Protein AF-A0A4V2S071-F1 (afdb_monomer_lite)

Radius of gyration: 16.77 Å; chains: 1; bounding box: 50×34×47 Å

Organism: NCBI:txid2512223

pLDDT: mean 77.86, std 20.71, range [28.31, 97.25]

Structure (mmCIF, N/CA/C/O backbone):
data_AF-A0A4V2S071-F1
#
_entry.id   AF-A0A4V2S071-F1
#
loop_
_atom_site.group_PDB
_atom_site.id
_atom_site.type_symbol
_atom_site.label_atom_id
_atom_site.label_alt_id
_atom_site.label_comp_id
_atom_site.label_asym_id
_atom_site.label_entity_id
_atom_site.label_seq_id
_atom_site.pdbx_PDB_ins_code
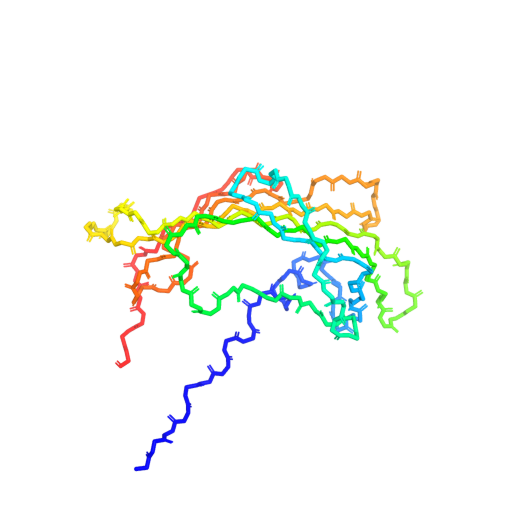_atom_site.Cartn_x
_atom_site.Cartn_y
_atom_site.Cartn_z
_atom_site.occupancy
_atom_site.B_iso_or_equiv
_atom_site.auth_seq_id
_atom_site.auth_comp_id
_atom_site.auth_asym_id
_atom_site.auth_atom_id
_atom_site.pdbx_PDB_model_num
ATOM 1 N N . MET A 1 1 ? -36.452 -10.539 -4.714 1.00 34.19 1 MET A N 1
ATOM 2 C CA . MET A 1 1 ? -35.490 -10.684 -5.829 1.00 34.19 1 MET A CA 1
ATOM 3 C C . MET A 1 1 ? -34.240 -9.896 -5.466 1.00 34.19 1 MET A C 1
ATOM 5 O O . MET A 1 1 ? -34.340 -8.694 -5.281 1.00 34.19 1 MET A O 1
ATOM 9 N N . ARG A 1 2 ? -33.111 -10.579 -5.228 1.00 30.58 2 ARG A N 1
ATOM 10 C CA . ARG A 1 2 ? -31.842 -9.966 -4.797 1.00 30.58 2 ARG A CA 1
ATOM 11 C C . ARG A 1 2 ? -31.112 -9.384 -6.008 1.00 30.58 2 ARG A C 1
ATOM 13 O O . ARG A 1 2 ? -30.679 -10.141 -6.874 1.00 30.58 2 ARG A O 1
ATOM 20 N N . THR A 1 3 ? -30.954 -8.069 -6.055 1.00 30.31 3 THR A N 1
ATOM 21 C CA . THR A 1 3 ? -29.973 -7.405 -6.916 1.00 30.31 3 THR A CA 1
ATOM 22 C C . THR A 1 3 ? -28.570 -7.675 -6.364 1.00 30.31 3 THR A C 1
ATOM 24 O O . THR A 1 3 ? -28.311 -7.550 -5.169 1.00 30.31 3 THR A O 1
ATOM 27 N N . LYS A 1 4 ? -27.677 -8.148 -7.237 1.00 28.31 4 LYS A N 1
ATOM 28 C CA . LYS A 1 4 ? -26.261 -8.406 -6.944 1.00 28.31 4 LYS A CA 1
ATOM 29 C C . LYS A 1 4 ? -25.566 -7.073 -6.614 1.00 28.31 4 LYS A C 1
ATOM 31 O O . LYS A 1 4 ? -25.794 -6.121 -7.361 1.00 28.31 4 LYS A O 1
ATOM 36 N N . PRO A 1 5 ? -24.711 -6.976 -5.580 1.00 29.95 5 PRO A N 1
ATOM 37 C CA . PRO A 1 5 ? -23.892 -5.788 -5.408 1.00 29.95 5 PRO A CA 1
ATOM 38 C C . PRO A 1 5 ? -22.861 -5.742 -6.539 1.00 29.95 5 PRO A C 1
ATOM 40 O O . PRO A 1 5 ? -22.237 -6.750 -6.883 1.00 29.95 5 PRO A O 1
ATOM 43 N N . ALA A 1 6 ? -22.765 -4.571 -7.161 1.00 31.17 6 ALA A N 1
ATOM 44 C CA . ALA A 1 6 ? -21.880 -4.287 -8.271 1.00 31.17 6 ALA A CA 1
ATOM 45 C C . ALA A 1 6 ? -20.418 -4.585 -7.904 1.00 31.17 6 ALA A C 1
ATOM 47 O O . ALA A 1 6 ? -19.944 -4.253 -6.819 1.00 31.17 6 ALA A O 1
ATOM 48 N N . LEU A 1 7 ? -19.727 -5.221 -8.850 1.00 29.12 7 LEU A N 1
ATOM 49 C CA . LEU A 1 7 ? -18.291 -5.466 -8.864 1.00 29.12 7 LEU A CA 1
ATOM 50 C C . LEU A 1 7 ? -17.510 -4.192 -8.498 1.00 29.12 7 LEU A C 1
ATOM 52 O O . LEU A 1 7 ? -17.452 -3.249 -9.289 1.00 29.12 7 LEU A O 1
ATOM 56 N N . LEU A 1 8 ? -16.815 -4.208 -7.360 1.00 30.05 8 LEU A N 1
ATOM 57 C CA . LEU A 1 8 ? -15.711 -3.287 -7.106 1.00 30.05 8 LEU A CA 1
ATOM 58 C C . LEU A 1 8 ? -14.489 -3.766 -7.910 1.00 30.05 8 LEU A C 1
ATOM 60 O O . LEU A 1 8 ? -13.578 -4.403 -7.393 1.00 30.05 8 LEU A O 1
ATOM 64 N N . THR A 1 9 ? -14.485 -3.484 -9.213 1.00 34.00 9 THR A N 1
ATOM 65 C CA . THR A 1 9 ? -13.297 -3.633 -10.073 1.00 34.00 9 THR A CA 1
ATOM 66 C C . THR A 1 9 ? -12.486 -2.342 -9.979 1.00 34.00 9 THR A C 1
ATOM 68 O O . THR A 1 9 ? -12.404 -1.572 -10.928 1.00 34.00 9 THR A O 1
ATOM 71 N N . ALA A 1 10 ? -11.968 -2.025 -8.794 1.00 34.34 10 ALA A N 1
ATOM 72 C CA . ALA A 1 10 ? -11.338 -0.734 -8.526 1.00 34.34 10 ALA A CA 1
ATOM 73 C C . ALA A 1 10 ? -10.016 -0.929 -7.789 1.00 34.34 10 ALA A C 1
ATOM 75 O O . ALA A 1 10 ? -9.911 -0.678 -6.591 1.00 34.34 10 ALA A O 1
ATOM 76 N N . THR A 1 11 ? -8.990 -1.403 -8.496 1.00 43.03 11 THR A N 1
ATOM 77 C CA . THR A 1 11 ? -7.612 -1.237 -7.998 1.00 43.03 11 THR A CA 1
ATOM 78 C C . THR A 1 11 ? -6.581 -1.147 -9.118 1.00 43.03 11 THR A C 1
ATOM 80 O O . THR A 1 11 ? -5.661 -0.355 -8.997 1.00 43.03 11 THR A O 1
ATOM 83 N N . LEU A 1 12 ? -6.780 -1.800 -10.270 1.00 38.22 12 LEU A N 1
ATOM 84 C CA . LEU A 1 12 ? -5.848 -1.648 -11.398 1.00 38.22 12 LEU A CA 1
ATOM 85 C C . LEU A 1 12 ? -6.208 -0.482 -12.335 1.00 38.22 12 LEU A C 1
ATOM 87 O O . LEU A 1 12 ? -5.316 0.213 -12.802 1.00 38.22 12 LEU A O 1
ATOM 91 N N . ALA A 1 13 ? -7.500 -0.190 -12.541 1.00 34.06 13 ALA A N 1
ATOM 92 C CA . ALA A 1 13 ? -7.905 0.999 -13.298 1.00 34.06 13 ALA A CA 1
ATOM 93 C C . ALA A 1 13 ? -7.397 2.282 -12.624 1.00 34.06 13 ALA A C 1
ATOM 95 O O . ALA A 1 13 ? -6.901 3.165 -13.307 1.00 34.06 13 ALA A O 1
ATOM 96 N N . ALA A 1 14 ? -7.429 2.362 -11.290 1.00 38.12 14 ALA A N 1
ATOM 97 C CA . ALA A 1 14 ? -6.886 3.509 -10.567 1.00 38.12 14 ALA A CA 1
ATOM 98 C C . ALA A 1 14 ? -5.357 3.610 -10.715 1.00 38.12 14 ALA A C 1
ATOM 100 O O . ALA A 1 14 ? -4.865 4.693 -10.999 1.00 38.12 14 ALA A O 1
ATOM 101 N N . VAL A 1 15 ? -4.611 2.503 -10.611 1.00 40.22 15 VAL A N 1
ATOM 102 C CA . VAL A 1 15 ? -3.140 2.513 -10.748 1.00 40.22 15 VAL A CA 1
ATOM 103 C C . VAL A 1 15 ? -2.694 2.777 -12.195 1.00 40.22 15 VAL A C 1
ATOM 105 O O . VAL A 1 15 ? -1.837 3.629 -12.408 1.00 40.22 15 VAL A O 1
ATOM 108 N N . LEU A 1 16 ? -3.327 2.169 -13.210 1.00 35.88 16 LEU A N 1
ATOM 109 C CA . LEU A 1 16 ? -3.050 2.491 -14.621 1.00 35.88 16 LEU A CA 1
ATOM 110 C C . LEU A 1 16 ? -3.463 3.919 -14.996 1.00 35.88 16 LEU A C 1
ATOM 112 O O . LEU A 1 16 ? -2.812 4.526 -15.843 1.00 35.88 16 LEU A O 1
ATOM 116 N N . THR A 1 17 ? -4.515 4.473 -14.384 1.00 37.31 17 THR A N 1
ATOM 117 C CA . THR A 1 17 ? -4.912 5.872 -14.625 1.00 37.31 17 THR A CA 1
ATOM 118 C C . THR A 1 17 ? -3.936 6.839 -13.955 1.00 37.31 17 THR A C 1
ATOM 120 O O . THR A 1 17 ? -3.565 7.833 -14.570 1.00 37.31 17 THR A O 1
ATOM 123 N N . VAL A 1 18 ? -3.454 6.524 -12.746 1.00 38.53 18 VAL A N 1
ATOM 124 C CA . VAL A 1 18 ? -2.412 7.304 -12.052 1.00 38.53 18 VAL A CA 1
ATOM 125 C C . VAL A 1 18 ? -1.080 7.267 -12.818 1.00 38.53 18 VAL A C 1
ATOM 127 O O . VAL A 1 18 ? -0.375 8.269 -12.836 1.00 38.53 18 VAL A O 1
ATOM 130 N N . ALA A 1 19 ? -0.775 6.172 -13.523 1.00 41.53 19 ALA A N 1
ATOM 131 C CA . ALA A 1 19 ? 0.400 6.053 -14.394 1.00 41.53 19 ALA A CA 1
ATOM 132 C C . ALA A 1 19 ? 0.185 6.558 -15.843 1.00 41.53 19 ALA A C 1
ATOM 134 O O . ALA A 1 19 ? 1.106 6.493 -16.656 1.00 41.53 19 ALA A O 1
ATOM 135 N N . GLY A 1 20 ? -1.014 7.038 -16.206 1.00 38.75 20 GLY A N 1
ATOM 136 C CA . GLY A 1 20 ? -1.323 7.527 -17.560 1.00 38.75 20 GLY A CA 1
ATOM 137 C C . GLY A 1 20 ? -1.374 6.449 -18.659 1.00 38.75 20 GLY A C 1
ATOM 138 O O . GLY A 1 20 ? -1.266 6.774 -19.840 1.00 38.75 20 GLY A O 1
ATOM 139 N N . LEU A 1 21 ? -1.538 5.170 -18.304 1.00 44.62 21 LEU A N 1
ATOM 140 C CA . LEU A 1 21 ? -1.347 4.019 -19.205 1.00 44.62 21 LEU A CA 1
ATOM 141 C C . LEU A 1 21 ? -2.624 3.500 -19.904 1.00 44.62 21 LEU A C 1
ATOM 143 O O . LEU A 1 21 ? -2.539 2.553 -20.685 1.00 44.62 21 LEU A O 1
ATOM 147 N N . GLY A 1 22 ? -3.795 4.115 -19.699 1.00 49.75 22 GLY A N 1
ATOM 148 C CA . GLY A 1 22 ? -5.036 3.764 -20.416 1.00 49.75 22 GLY A CA 1
ATOM 149 C C . GLY A 1 22 ? -5.423 2.274 -20.327 1.00 49.75 22 GLY A C 1
ATOM 150 O O . GLY A 1 22 ? -5.088 1.592 -19.363 1.00 49.75 22 GLY A O 1
ATOM 151 N N . THR A 1 23 ? -6.141 1.738 -21.323 1.00 48.81 23 THR A N 1
ATOM 152 C CA . THR A 1 23 ? -6.457 0.297 -21.444 1.00 48.81 23 THR A CA 1
ATOM 153 C C . THR A 1 23 ? -5.235 -0.505 -21.914 1.00 48.81 23 THR A C 1
ATOM 155 O O . THR A 1 23 ? -5.227 -1.039 -23.022 1.00 48.81 23 THR A O 1
ATOM 158 N N . ALA A 1 24 ? -4.170 -0.552 -21.113 1.00 50.44 24 ALA A N 1
ATOM 159 C CA . ALA A 1 24 ? -3.013 -1.402 -21.387 1.00 50.44 24 ALA A CA 1
ATOM 160 C C . ALA A 1 24 ? -3.235 -2.845 -20.929 1.00 50.44 24 ALA A C 1
ATOM 162 O O . ALA A 1 24 ? -3.871 -3.110 -19.908 1.00 50.44 24 ALA A O 1
ATOM 163 N N . ALA A 1 25 ? -2.681 -3.785 -21.696 1.00 51.84 25 ALA A N 1
ATOM 164 C CA . ALA A 1 25 ? -2.590 -5.172 -21.280 1.00 51.84 25 ALA A CA 1
ATOM 165 C C . ALA A 1 25 ? -1.423 -5.290 -20.289 1.00 51.84 25 ALA A C 1
ATOM 167 O O . ALA A 1 25 ? -0.254 -5.192 -20.672 1.00 51.84 25 ALA A O 1
ATOM 168 N N . SER A 1 26 ? -1.742 -5.456 -19.007 1.00 52.09 26 SER A N 1
ATOM 169 C CA . SER A 1 26 ? -0.782 -5.886 -17.991 1.00 52.09 26 SER A CA 1
ATOM 170 C C . SER A 1 26 ? -0.666 -7.406 -18.049 1.00 52.09 26 SER A C 1
ATOM 172 O O . SER A 1 26 ? -1.673 -8.099 -17.884 1.00 52.09 26 SER A O 1
ATOM 174 N N . ALA A 1 27 ? 0.537 -7.922 -18.276 1.00 54.28 27 ALA A N 1
ATOM 175 C CA . ALA A 1 27 ? 0.827 -9.335 -18.104 1.00 54.28 27 ALA A CA 1
ATOM 176 C C . ALA A 1 27 ? 1.664 -9.495 -16.833 1.00 54.28 27 ALA A C 1
ATOM 178 O O . ALA A 1 27 ? 2.814 -9.052 -16.780 1.00 54.28 27 ALA A O 1
ATOM 179 N N . ASP A 1 28 ? 1.084 -10.126 -15.812 1.00 56.78 28 ASP A N 1
ATOM 180 C CA . ASP A 1 28 ? 1.869 -10.603 -14.676 1.00 56.78 28 ASP A CA 1
ATOM 181 C C . ASP A 1 28 ? 2.750 -11.748 -15.168 1.00 56.78 28 ASP A C 1
ATOM 183 O O . ASP A 1 28 ? 2.256 -12.801 -15.586 1.00 56.78 28 ASP A O 1
ATOM 187 N N . THR A 1 29 ? 4.061 -11.528 -15.137 1.00 56.03 29 THR A N 1
ATOM 188 C CA . THR A 1 29 ? 5.038 -12.537 -15.552 1.00 56.03 29 THR A CA 1
ATOM 189 C C . THR A 1 29 ? 5.345 -13.486 -14.393 1.00 56.03 29 THR A C 1
ATOM 191 O O . THR A 1 29 ? 5.574 -14.672 -14.620 1.00 56.03 29 THR A O 1
ATOM 194 N N . SER A 1 30 ? 5.267 -12.998 -13.150 1.00 60.22 30 SER A N 1
ATOM 195 C CA . SER A 1 30 ? 5.292 -13.814 -11.933 1.00 60.22 30 SER A CA 1
ATOM 196 C C . SER A 1 30 ? 4.555 -13.123 -10.786 1.00 60.22 30 SER A C 1
ATOM 198 O O . SER A 1 30 ? 4.647 -11.907 -10.623 1.00 60.22 30 SER A O 1
ATOM 200 N N . GLY A 1 31 ? 3.850 -13.906 -9.972 1.00 70.38 31 GLY A N 1
ATOM 201 C CA . GLY A 1 31 ? 3.261 -13.456 -8.715 1.00 70.38 31 GLY A CA 1
ATOM 202 C C . GLY A 1 31 ? 3.620 -14.438 -7.612 1.00 70.38 31 GLY A C 1
ATOM 203 O O . GLY A 1 31 ? 3.585 -15.644 -7.841 1.00 70.38 31 GLY A O 1
ATOM 204 N N . ALA A 1 32 ? 3.961 -13.943 -6.429 1.00 75.69 32 ALA A N 1
ATOM 205 C CA . ALA A 1 32 ? 4.322 -14.766 -5.285 1.00 75.69 32 ALA A CA 1
ATOM 206 C C . ALA A 1 32 ? 3.611 -14.286 -4.012 1.00 75.69 32 ALA A C 1
ATOM 208 O O . ALA A 1 32 ? 3.291 -13.107 -3.859 1.00 75.69 32 ALA A O 1
ATOM 209 N N . LYS A 1 33 ? 3.350 -15.220 -3.094 1.00 82.75 33 LYS A N 1
ATOM 210 C CA . LYS A 1 33 ? 2.735 -14.978 -1.787 1.00 82.75 33 LYS A CA 1
ATOM 211 C C . LYS A 1 33 ? 3.653 -15.450 -0.667 1.00 82.75 33 LYS A C 1
ATOM 213 O O . LYS A 1 33 ? 4.255 -16.514 -0.768 1.00 82.75 33 LYS A O 1
ATOM 218 N N . ALA A 1 34 ? 3.699 -14.686 0.411 1.00 84.62 34 ALA A N 1
ATOM 219 C CA . ALA A 1 34 ? 4.545 -14.927 1.572 1.00 84.62 34 ALA A CA 1
ATOM 220 C C . ALA A 1 34 ? 3.818 -14.644 2.889 1.00 84.62 34 ALA A C 1
ATOM 222 O O . ALA A 1 34 ? 2.653 -14.224 2.908 1.00 84.62 34 ALA A O 1
ATOM 223 N N . ASP A 1 35 ? 4.559 -14.833 3.976 1.00 82.69 35 ASP A N 1
ATOM 224 C CA . ASP A 1 35 ? 4.226 -14.358 5.313 1.00 82.69 35 ASP A CA 1
ATOM 225 C C . ASP A 1 35 ? 4.165 -12.813 5.366 1.00 82.69 35 ASP A C 1
ATOM 227 O O . ASP A 1 35 ? 4.502 -12.113 4.407 1.00 82.69 35 ASP A O 1
ATOM 231 N N . ALA A 1 36 ? 3.677 -12.248 6.476 1.00 83.88 36 ALA A N 1
ATOM 232 C CA . ALA A 1 36 ? 3.406 -10.807 6.611 1.00 83.88 36 ALA A CA 1
ATOM 233 C C . ALA A 1 36 ? 4.644 -9.901 6.435 1.00 83.88 36 ALA A C 1
ATOM 235 O O . ALA A 1 36 ? 4.525 -8.738 6.047 1.00 83.88 36 ALA A O 1
ATOM 236 N N . ASP A 1 37 ? 5.833 -10.427 6.712 1.00 85.88 37 ASP A N 1
ATOM 237 C CA . ASP A 1 37 ? 7.129 -9.769 6.535 1.00 85.88 37 ASP A CA 1
ATOM 238 C C . ASP A 1 37 ? 7.698 -9.920 5.111 1.00 85.88 37 ASP A C 1
ATOM 240 O O . ASP A 1 37 ? 8.731 -9.327 4.800 1.00 85.88 37 ASP A O 1
ATOM 244 N N . CYS A 1 38 ? 6.982 -10.624 4.229 1.00 87.12 38 CYS A N 1
ATOM 245 C CA . CYS A 1 38 ? 7.431 -11.076 2.912 1.00 87.12 38 CYS A CA 1
ATOM 246 C C . CYS A 1 38 ? 8.561 -12.119 2.957 1.00 87.12 38 CYS A C 1
ATOM 248 O O . CYS A 1 38 ? 9.282 -12.285 1.971 1.00 87.12 38 CYS A O 1
ATOM 250 N N . ALA A 1 39 ? 8.723 -12.841 4.071 1.00 87.19 39 ALA A N 1
ATOM 251 C CA . ALA A 1 39 ? 9.573 -14.022 4.122 1.00 87.19 39 ALA A CA 1
ATOM 252 C C . ALA A 1 39 ? 8.878 -15.228 3.470 1.00 87.19 39 ALA A C 1
ATOM 254 O O . ALA A 1 39 ? 7.652 -15.318 3.412 1.00 87.19 39 ALA A O 1
ATOM 255 N N . ASN A 1 40 ? 9.677 -16.184 2.991 1.00 88.44 40 ASN A N 1
ATOM 256 C CA . ASN A 1 40 ? 9.185 -17.455 2.448 1.00 88.44 40 ASN A CA 1
ATOM 257 C C . ASN A 1 40 ? 8.230 -17.296 1.247 1.00 88.44 40 ASN A C 1
ATOM 259 O O . ASN A 1 40 ? 7.194 -17.961 1.179 1.00 88.44 40 ASN A O 1
ATOM 263 N N . MET A 1 41 ? 8.584 -16.423 0.295 1.00 86.38 41 MET A N 1
ATOM 264 C CA . MET A 1 41 ? 7.834 -16.234 -0.953 1.00 86.38 41 MET A CA 1
ATOM 265 C C . MET A 1 41 ? 7.626 -17.570 -1.677 1.00 86.38 41 MET A C 1
ATOM 267 O O . MET A 1 41 ? 8.572 -18.316 -1.928 1.00 86.38 41 MET A O 1
ATOM 271 N N . LYS A 1 42 ? 6.375 -17.853 -2.030 1.00 85.75 42 LYS A N 1
ATOM 272 C CA . LYS A 1 42 ? 5.967 -18.995 -2.846 1.00 85.75 42 LYS A CA 1
ATOM 273 C C . LYS A 1 42 ? 5.249 -18.490 -4.076 1.00 85.75 42 LYS A C 1
ATOM 275 O O . LYS A 1 42 ? 4.321 -17.689 -3.953 1.00 85.75 42 LYS A O 1
ATOM 280 N N . ASP A 1 43 ? 5.639 -18.996 -5.233 1.00 84.50 43 ASP A N 1
ATOM 281 C CA . ASP A 1 43 ? 4.977 -18.650 -6.482 1.00 84.50 43 ASP A CA 1
ATOM 282 C C . ASP A 1 43 ? 3.493 -19.012 -6.419 1.00 84.50 43 ASP A C 1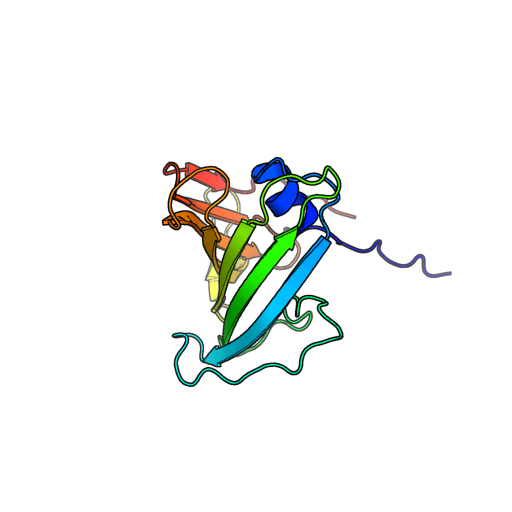
ATOM 284 O O . ASP A 1 43 ? 3.090 -20.089 -5.967 1.00 84.50 43 ASP A O 1
ATOM 288 N N . ILE A 1 44 ? 2.668 -18.082 -6.877 1.00 76.69 44 ILE A N 1
ATOM 289 C CA . ILE A 1 44 ? 1.251 -18.296 -7.100 1.00 76.69 44 ILE A CA 1
ATOM 290 C C . ILE A 1 44 ? 1.113 -18.733 -8.562 1.00 76.69 44 ILE A C 1
ATOM 292 O O . ILE A 1 44 ? 1.579 -18.014 -9.451 1.00 76.69 44 ILE A O 1
ATOM 296 N N . PRO A 1 45 ? 0.478 -19.883 -8.853 1.00 71.44 45 PRO A N 1
ATOM 297 C CA . PRO A 1 45 ? 0.303 -20.348 -10.224 1.00 71.44 45 PRO A CA 1
ATOM 298 C C . PRO A 1 45 ? -0.309 -19.260 -11.111 1.00 71.44 45 PRO A C 1
ATOM 300 O O . PRO A 1 45 ? -1.346 -18.691 -10.763 1.00 71.44 45 PRO A O 1
ATOM 303 N N . SER A 1 46 ? 0.322 -18.954 -12.249 1.00 65.56 46 SER A N 1
ATOM 304 C CA . SER A 1 46 ? -0.177 -17.919 -13.164 1.00 65.56 46 SER A CA 1
ATOM 305 C C . SER A 1 46 ? -1.594 -18.255 -13.635 1.00 65.56 46 SER A C 1
ATOM 307 O O . SER A 1 46 ? -1.861 -19.352 -14.123 1.00 65.56 46 SER A O 1
ATOM 309 N N . ALA A 1 47 ? -2.513 -17.298 -13.516 1.00 66.25 47 ALA A N 1
ATOM 310 C CA . ALA A 1 47 ? -3.890 -17.436 -13.977 1.00 66.25 47 ALA A CA 1
ATOM 311 C C . ALA A 1 47 ? -4.030 -16.939 -15.429 1.00 66.25 47 ALA A C 1
ATOM 313 O O . ALA A 1 47 ? -4.833 -16.049 -15.713 1.00 66.25 47 ALA A O 1
ATOM 314 N N . ASN A 1 48 ? -3.218 -17.481 -16.348 1.00 66.50 48 ASN A N 1
ATOM 315 C CA . ASN A 1 48 ? -3.095 -17.006 -17.736 1.00 66.50 48 ASN A CA 1
ATOM 316 C C . ASN A 1 48 ? -2.776 -15.498 -17.816 1.00 66.50 48 ASN A C 1
ATOM 318 O O . ASN A 1 48 ? -3.411 -14.760 -18.568 1.00 66.50 48 ASN A O 1
ATOM 322 N N . GLY A 1 49 ? -1.845 -15.026 -16.978 1.00 58.44 49 GLY A N 1
ATOM 323 C CA . GLY A 1 49 ? -1.463 -13.610 -16.897 1.00 58.44 49 GLY A CA 1
ATOM 324 C C . GLY A 1 49 ? -2.457 -12.704 -16.159 1.00 58.44 49 GLY A C 1
ATOM 325 O O . GLY A 1 49 ? -2.227 -11.500 -16.081 1.00 58.44 49 GLY A O 1
ATOM 326 N N . ARG A 1 50 ? -3.554 -13.247 -15.604 1.00 62.66 50 ARG A N 1
ATOM 327 C CA . ARG A 1 50 ? -4.441 -12.492 -14.706 1.00 62.66 50 ARG A CA 1
ATOM 328 C C . ARG A 1 50 ? -3.772 -12.289 -13.352 1.00 62.66 50 ARG A C 1
ATOM 330 O O . ARG A 1 50 ? -3.229 -13.239 -12.788 1.00 62.66 50 ARG A O 1
ATOM 337 N N . GLN A 1 51 ? -3.902 -11.077 -12.821 1.00 60.00 51 GLN A N 1
ATOM 338 C CA . GLN A 1 51 ? -3.392 -10.753 -11.496 1.00 60.00 51 GLN A CA 1
ATOM 339 C C . GLN A 1 51 ? -4.146 -11.513 -10.406 1.00 60.00 51 GLN A C 1
ATOM 341 O O . GLN A 1 51 ? -5.375 -11.649 -10.447 1.00 60.00 51 GLN A O 1
ATOM 346 N N . HIS A 1 52 ? -3.402 -11.970 -9.401 1.00 64.38 52 HIS A N 1
ATOM 347 C CA . HIS A 1 52 ? -3.978 -12.485 -8.164 1.00 64.38 52 HIS A CA 1
ATOM 348 C C . HIS A 1 52 ? -4.323 -11.305 -7.258 1.00 64.38 52 HIS A C 1
ATOM 350 O O . HIS A 1 52 ? -3.445 -10.660 -6.693 1.00 64.38 52 HIS A O 1
ATOM 356 N N . TYR A 1 53 ? -5.616 -10.996 -7.163 1.00 65.00 53 TYR A N 1
ATOM 357 C CA . TYR A 1 53 ? -6.118 -9.902 -6.333 1.00 65.00 53 TYR A CA 1
ATOM 358 C C . TYR A 1 53 ? -6.069 -10.236 -4.835 1.00 65.00 53 TYR A C 1
ATOM 360 O O . TYR A 1 53 ? -5.867 -11.384 -4.429 1.00 65.00 53 TYR A O 1
ATOM 368 N N . VAL A 1 54 ? -6.309 -9.208 -4.012 1.00 66.75 54 VAL A N 1
ATOM 369 C CA . VAL A 1 54 ? -6.540 -9.333 -2.568 1.00 66.75 54 VAL A CA 1
ATOM 370 C C . VAL A 1 54 ? -7.480 -10.499 -2.251 1.00 66.75 54 VAL A C 1
ATOM 372 O O . VAL A 1 54 ? -8.459 -10.755 -2.957 1.00 66.75 54 VAL A O 1
ATOM 375 N N . GLN A 1 55 ? -7.194 -11.207 -1.159 1.00 67.75 55 GLN A N 1
ATOM 376 C CA . GLN A 1 55 ? -8.111 -12.222 -0.660 1.00 67.75 55 GLN A CA 1
ATOM 377 C C . GLN A 1 55 ? -9.418 -11.548 -0.231 1.00 67.75 55 GLN A C 1
ATOM 379 O O . GLN A 1 55 ? -9.426 -10.703 0.658 1.00 67.75 55 GLN A O 1
ATOM 384 N N . TRP A 1 56 ? -10.535 -11.945 -0.846 1.00 63.97 56 TRP A N 1
ATOM 385 C CA . TRP A 1 56 ? -11.867 -11.443 -0.481 1.00 63.97 56 TRP A CA 1
ATOM 386 C C . TRP A 1 56 ? -12.235 -11.742 0.976 1.00 63.97 56 TRP A C 1
ATOM 388 O O . TRP A 1 56 ? -12.975 -10.986 1.602 1.00 63.97 56 TRP A O 1
ATOM 398 N N . ASN A 1 57 ? -11.699 -12.835 1.520 1.00 75.00 57 ASN A N 1
ATOM 399 C CA . ASN A 1 57 ? -11.798 -13.138 2.936 1.00 75.00 57 ASN A CA 1
ATOM 400 C C . ASN A 1 57 ? -10.673 -12.422 3.677 1.00 75.00 57 ASN A C 1
ATOM 402 O O . ASN A 1 57 ? -9.500 -12.676 3.407 1.00 75.00 57 ASN A O 1
ATOM 406 N N . ILE A 1 58 ? -11.048 -11.571 4.633 1.00 75.25 58 ILE A N 1
ATOM 407 C CA . ILE A 1 58 ? -10.107 -10.895 5.526 1.00 75.25 58 ILE A CA 1
ATOM 408 C C . ILE A 1 58 ? -9.319 -11.963 6.298 1.00 75.25 58 ILE A C 1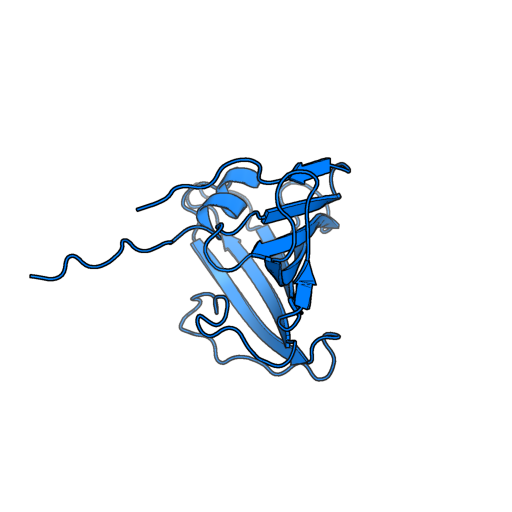
ATOM 410 O O . ILE A 1 58 ? -9.925 -12.691 7.092 1.00 75.25 58 ILE A O 1
ATOM 414 N N . PRO A 1 59 ? -8.001 -12.088 6.087 1.00 74.00 59 PRO A N 1
ATOM 415 C CA . PRO A 1 59 ? -7.240 -13.126 6.748 1.00 74.00 59 PRO A CA 1
ATOM 416 C C . PRO A 1 59 ? -6.971 -12.741 8.201 1.00 74.00 59 PRO A C 1
ATOM 418 O O . PRO A 1 59 ? -6.741 -11.580 8.539 1.00 74.00 59 PRO A O 1
ATOM 421 N N . THR A 1 60 ? -7.000 -13.742 9.074 1.00 85.19 60 THR A N 1
ATOM 422 C CA . THR A 1 60 ? -6.677 -13.590 10.499 1.00 85.19 60 THR A CA 1
ATOM 423 C C . THR A 1 60 ? -5.179 -13.434 10.745 1.00 85.19 60 THR A C 1
ATOM 425 O O . THR A 1 60 ? -4.777 -12.988 11.814 1.00 85.19 60 THR A O 1
ATOM 428 N N . THR A 1 61 ? -4.357 -13.774 9.753 1.00 89.25 61 THR A N 1
ATOM 429 C CA . THR A 1 61 ? -2.906 -13.596 9.744 1.00 89.25 61 THR A CA 1
ATOM 430 C C . THR A 1 61 ? -2.512 -12.665 8.609 1.00 89.25 61 THR A C 1
ATOM 432 O O . THR A 1 61 ? -3.106 -12.702 7.529 1.00 89.25 61 THR A O 1
ATOM 435 N N . GLY A 1 62 ? -1.476 -11.859 8.827 1.00 89.88 62 GLY A N 1
ATOM 436 C CA . GLY A 1 62 ? -0.936 -11.046 7.748 1.00 89.88 62 GLY A CA 1
ATOM 437 C C . GLY A 1 62 ? -0.311 -11.898 6.642 1.00 89.88 62 GLY A C 1
ATOM 438 O O . GLY A 1 62 ? 0.065 -13.048 6.865 1.00 89.88 62 GLY A O 1
ATOM 439 N N . TYR A 1 63 ? -0.212 -11.334 5.444 1.00 90.25 63 TYR A N 1
ATOM 440 C CA . TYR A 1 63 ? 0.443 -11.969 4.303 1.00 90.25 63 TYR A CA 1
ATOM 441 C C . TYR A 1 63 ? 1.020 -10.916 3.365 1.00 90.25 63 TYR A C 1
ATOM 443 O O . TYR A 1 63 ? 0.614 -9.754 3.389 1.00 90.25 63 TYR A O 1
ATOM 451 N N . CYS A 1 64 ? 1.940 -11.340 2.511 1.00 90.25 64 CYS A N 1
ATOM 452 C CA . CYS A 1 64 ? 2.541 -10.494 1.494 1.00 90.25 64 CYS A CA 1
ATOM 453 C C . CYS A 1 64 ? 2.244 -11.035 0.093 1.00 90.25 64 CYS A C 1
ATOM 455 O O . CYS A 1 64 ? 2.182 -12.249 -0.101 1.00 90.25 64 CYS A O 1
ATOM 457 N N . LEU A 1 65 ? 2.034 -10.138 -0.867 1.00 89.62 65 LEU A N 1
ATOM 458 C CA . LEU A 1 65 ? 1.971 -10.404 -2.300 1.00 89.62 65 LEU A CA 1
ATOM 459 C C . LEU A 1 65 ? 3.067 -9.599 -2.984 1.00 89.62 65 LEU A C 1
ATOM 461 O O . LEU A 1 65 ? 3.221 -8.414 -2.700 1.00 89.62 65 LEU A O 1
ATOM 465 N N . ASP A 1 66 ? 3.783 -10.228 -3.902 1.00 89.00 66 ASP A N 1
ATOM 466 C CA . ASP A 1 66 ? 4.768 -9.573 -4.755 1.00 89.00 66 ASP A CA 1
ATOM 467 C C . ASP A 1 66 ? 4.492 -9.982 -6.196 1.00 89.00 66 ASP A C 1
ATOM 469 O O . ASP A 1 66 ? 4.558 -11.165 -6.537 1.00 89.00 66 ASP A O 1
ATOM 473 N N . ALA A 1 67 ? 4.122 -9.014 -7.022 1.00 86.81 67 ALA A N 1
ATOM 474 C CA . ALA A 1 67 ? 3.867 -9.216 -8.435 1.00 86.81 67 ALA A CA 1
ATOM 475 C C . ALA A 1 67 ? 4.907 -8.449 -9.240 1.00 86.81 67 ALA A C 1
ATOM 477 O O . ALA A 1 67 ? 5.129 -7.263 -9.007 1.00 86.81 67 ALA A O 1
ATOM 478 N N . THR A 1 68 ? 5.521 -9.111 -10.212 1.00 87.06 68 THR A N 1
ATOM 479 C CA . THR A 1 68 ? 6.418 -8.480 -11.178 1.00 87.06 68 THR A CA 1
ATOM 480 C C . THR A 1 68 ? 5.976 -8.835 -12.584 1.00 87.06 68 THR A C 1
ATOM 482 O O . THR A 1 68 ? 5.495 -9.939 -12.866 1.00 87.06 68 THR A O 1
ATOM 485 N N . GLY A 1 69 ? 6.130 -7.892 -13.501 1.00 85.25 69 GLY A N 1
ATOM 486 C CA . GLY A 1 69 ? 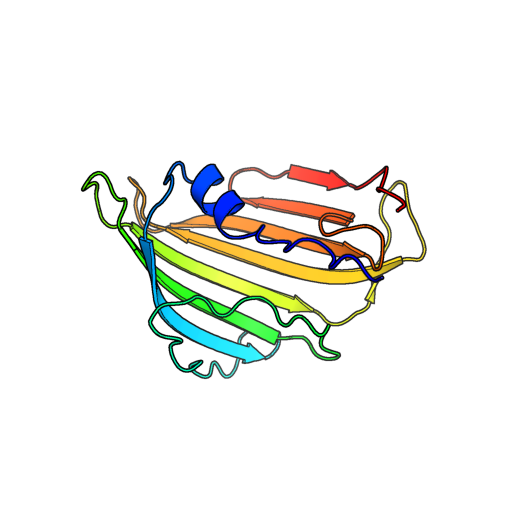5.718 -8.140 -14.867 1.00 85.25 69 GLY A CA 1
ATOM 487 C C . GLY A 1 69 ? 5.997 -6.990 -15.798 1.00 85.25 69 GLY A C 1
ATOM 488 O O . GLY A 1 69 ? 6.814 -6.108 -15.518 1.00 85.25 69 GLY A O 1
ATOM 489 N N . THR A 1 70 ? 5.306 -7.026 -16.930 1.00 84.62 70 THR A N 1
ATOM 490 C CA . THR A 1 70 ? 5.353 -5.953 -17.909 1.00 84.62 70 THR A CA 1
ATOM 491 C C . THR A 1 70 ? 3.959 -5.468 -18.284 1.00 84.62 70 THR A C 1
ATOM 493 O O . THR A 1 70 ? 2.997 -6.231 -18.393 1.00 84.62 70 THR A O 1
ATOM 496 N N . ILE A 1 71 ? 3.847 -4.162 -18.489 1.00 82.31 71 ILE A N 1
ATOM 497 C CA . ILE A 1 71 ? 2.672 -3.509 -19.049 1.00 82.31 71 ILE A CA 1
ATOM 498 C C . ILE A 1 71 ? 3.033 -3.121 -20.476 1.00 82.31 71 ILE A C 1
ATOM 500 O O . ILE A 1 71 ? 4.001 -2.393 -20.704 1.00 82.31 71 ILE A O 1
ATOM 504 N N . LYS A 1 72 ? 2.257 -3.611 -21.445 1.00 80.25 72 LYS A N 1
ATOM 505 C CA . LYS A 1 72 ? 2.389 -3.215 -22.847 1.00 80.25 72 LYS A CA 1
ATOM 506 C C . LYS A 1 72 ? 1.218 -2.309 -23.218 1.00 80.25 72 LYS A C 1
ATOM 508 O O . LYS A 1 72 ? 0.086 -2.795 -23.327 1.00 80.25 72 LYS A O 1
ATOM 513 N N . PRO A 1 73 ? 1.454 -1.004 -23.409 1.00 71.50 73 PRO A N 1
ATOM 514 C CA . PRO A 1 73 ? 0.385 -0.099 -23.795 1.00 71.50 73 PRO A CA 1
ATOM 515 C C . PRO A 1 73 ? -0.124 -0.413 -25.210 1.00 71.50 73 PRO A C 1
ATOM 517 O O . PRO A 1 73 ? 0.637 -0.875 -26.067 1.00 71.50 73 PRO A O 1
ATOM 520 N N . PRO A 1 74 ? -1.418 -0.182 -25.483 1.00 66.62 74 PRO A N 1
ATOM 521 C CA . PRO A 1 74 ? -2.056 -0.610 -26.728 1.00 66.62 74 PRO A CA 1
ATOM 522 C C . PRO A 1 74 ? -1.627 0.242 -27.932 1.00 66.62 74 PRO A C 1
ATOM 524 O O . PRO A 1 74 ? -1.798 -0.170 -29.073 1.00 66.62 74 PRO A O 1
ATOM 527 N N . ASN A 1 75 ? -1.050 1.420 -27.686 1.00 70.75 75 ASN A N 1
ATOM 528 C CA . ASN A 1 75 ? -0.591 2.372 -28.699 1.00 70.75 75 ASN A CA 1
ATOM 529 C C . ASN A 1 75 ? 0.825 2.072 -29.232 1.00 70.75 75 ASN A C 1
ATOM 531 O O . ASN A 1 75 ? 1.395 2.903 -29.932 1.00 70.75 75 ASN A O 1
ATOM 535 N N . GLY A 1 76 ? 1.406 0.917 -28.889 1.00 66.00 76 GLY A N 1
ATOM 536 C CA . GLY A 1 76 ? 2.750 0.540 -29.328 1.00 66.00 76 GLY A CA 1
ATOM 537 C C . GLY A 1 76 ? 3.879 1.293 -28.621 1.00 66.00 76 GLY A C 1
ATOM 538 O O . GLY A 1 76 ? 5.016 1.230 -29.086 1.00 66.00 76 GLY A O 1
ATOM 539 N N . SER A 1 77 ? 3.595 1.991 -27.516 1.00 73.06 77 SER A N 1
ATOM 540 C CA . SER A 1 77 ? 4.638 2.614 -26.704 1.00 73.06 77 SER A CA 1
ATOM 541 C C . SER A 1 77 ? 5.517 1.579 -25.990 1.00 73.06 77 SER A C 1
ATOM 543 O O . SER A 1 77 ? 5.272 0.366 -26.020 1.00 73.06 77 SER A O 1
ATOM 545 N N . THR A 1 78 ? 6.586 2.077 -25.365 1.00 81.94 78 THR A N 1
ATOM 546 C CA . THR A 1 78 ? 7.572 1.268 -24.651 1.00 81.94 78 THR A CA 1
ATOM 547 C C . THR A 1 78 ? 6.902 0.364 -23.621 1.00 81.94 78 THR A C 1
ATOM 549 O O . THR A 1 78 ? 6.043 0.787 -22.850 1.00 81.94 78 THR A O 1
ATOM 552 N N . THR A 1 79 ? 7.313 -0.903 -23.619 1.00 87.62 79 THR A N 1
ATOM 553 C CA . THR A 1 79 ? 6.913 -1.863 -22.590 1.00 87.62 79 THR A CA 1
ATOM 554 C C . THR A 1 79 ? 7.494 -1.429 -21.251 1.00 87.62 79 THR A C 1
ATOM 556 O O . THR A 1 79 ? 8.707 -1.271 -21.141 1.00 87.62 79 THR A O 1
ATOM 559 N N . VAL A 1 80 ? 6.628 -1.267 -20.257 1.00 88.94 80 VAL A N 1
ATOM 560 C CA . VAL A 1 80 ? 6.988 -0.849 -18.900 1.00 88.94 80 VAL A CA 1
ATOM 561 C C . VAL A 1 80 ? 7.179 -2.093 -18.046 1.00 88.94 80 VAL A C 1
ATOM 563 O O . VAL A 1 80 ? 6.299 -2.951 -18.018 1.00 88.94 80 VAL A O 1
ATOM 566 N N . LYS A 1 81 ? 8.300 -2.216 -17.345 1.00 91.62 81 LYS A N 1
ATOM 567 C CA . LYS A 1 81 ? 8.483 -3.199 -16.276 1.00 91.62 81 LYS A CA 1
ATOM 568 C C . LYS A 1 81 ? 7.900 -2.639 -14.997 1.00 91.62 81 LYS A C 1
ATOM 570 O O . LYS A 1 81 ? 8.100 -1.468 -14.697 1.00 91.62 81 LYS A O 1
ATOM 575 N N . PHE A 1 82 ? 7.239 -3.483 -14.219 1.00 90.69 82 PHE A N 1
ATOM 576 C CA . PHE A 1 82 ? 6.724 -3.082 -12.918 1.00 90.69 82 PHE A CA 1
ATOM 577 C C . PHE A 1 82 ? 6.979 -4.138 -11.847 1.00 90.69 82 PHE A C 1
ATOM 579 O O . PHE A 1 82 ? 7.142 -5.330 -12.136 1.00 90.69 82 PHE A O 1
ATOM 586 N N . ARG A 1 83 ? 6.951 -3.679 -10.598 1.00 91.69 83 ARG A N 1
ATOM 587 C CA . ARG A 1 83 ? 6.765 -4.500 -9.406 1.00 91.69 83 ARG A CA 1
ATOM 588 C C . ARG A 1 83 ? 5.707 -3.870 -8.527 1.00 91.69 83 ARG A C 1
ATOM 590 O O . ARG A 1 83 ? 5.709 -2.661 -8.318 1.00 91.69 83 ARG A O 1
ATOM 597 N N . HIS A 1 84 ? 4.861 -4.707 -7.960 1.00 91.50 84 HIS A N 1
ATOM 598 C CA . HIS A 1 84 ? 3.829 -4.325 -7.026 1.00 91.50 84 HIS A CA 1
ATOM 599 C C . HIS A 1 84 ? 3.920 -5.223 -5.796 1.00 91.50 84 HIS A C 1
ATOM 601 O O . HIS A 1 84 ? 3.636 -6.417 -5.863 1.00 91.50 84 HIS A O 1
ATOM 607 N N . LEU A 1 85 ? 4.324 -4.633 -4.674 1.00 91.69 85 LEU A N 1
ATOM 608 C CA . LEU A 1 85 ? 4.401 -5.307 -3.386 1.00 91.69 85 LEU A CA 1
ATOM 609 C C . LEU A 1 85 ? 3.227 -4.859 -2.521 1.00 91.69 85 LEU A C 1
ATOM 611 O O . LEU A 1 85 ? 3.020 -3.663 -2.324 1.00 91.69 85 LEU A O 1
ATOM 615 N N . GLN A 1 86 ? 2.493 -5.812 -1.960 1.00 92.00 86 GLN A N 1
ATOM 616 C CA . GLN A 1 86 ? 1.401 -5.558 -1.030 1.00 92.00 86 GLN A CA 1
ATOM 617 C C . GLN A 1 86 ? 1.591 -6.384 0.233 1.00 92.00 86 GLN A C 1
ATOM 619 O O . GLN A 1 86 ? 1.669 -7.606 0.168 1.00 92.00 86 GLN A O 1
ATOM 624 N N . LYS A 1 87 ? 1.592 -5.740 1.394 1.00 92.25 87 LYS A N 1
ATOM 625 C CA . LYS A 1 87 ? 1.526 -6.409 2.693 1.00 92.25 87 LYS A CA 1
ATOM 626 C C . LYS A 1 87 ? 0.168 -6.140 3.306 1.00 92.25 87 LYS A C 1
ATOM 628 O O . LYS A 1 87 ? -0.260 -4.995 3.398 1.00 92.25 87 LYS A O 1
ATOM 633 N N . TRP A 1 88 ? -0.490 -7.195 3.740 1.00 91.31 88 TRP A N 1
ATOM 634 C CA . TRP A 1 88 ? -1.776 -7.140 4.410 1.00 91.31 88 TRP A CA 1
ATOM 635 C C . TRP A 1 88 ? -1.579 -7.549 5.857 1.00 91.31 88 TRP A C 1
ATOM 637 O O . TRP A 1 88 ? -1.014 -8.607 6.126 1.00 91.31 88 TRP A O 1
ATOM 647 N N . LEU A 1 89 ? -2.029 -6.711 6.782 1.00 91.00 89 LEU A N 1
ATOM 648 C CA . LEU A 1 89 ? -1.989 -6.978 8.214 1.00 91.00 89 LEU A CA 1
ATOM 649 C C . LEU A 1 89 ? -3.360 -7.472 8.694 1.00 91.00 89 LEU A C 1
ATOM 651 O O . LEU A 1 89 ? -4.387 -7.105 8.111 1.00 91.00 89 LEU A O 1
ATOM 655 N N . PRO A 1 90 ? -3.387 -8.302 9.752 1.00 91.44 90 PRO A N 1
ATOM 656 C CA . PRO A 1 90 ? -4.634 -8.814 10.301 1.00 91.44 90 PRO A CA 1
ATOM 657 C C . PRO A 1 90 ? -5.486 -7.691 10.916 1.00 91.44 90 PRO A C 1
ATOM 659 O O . PRO A 1 90 ? -4.981 -6.589 11.148 1.00 91.44 90 PRO A O 1
ATOM 662 N N . 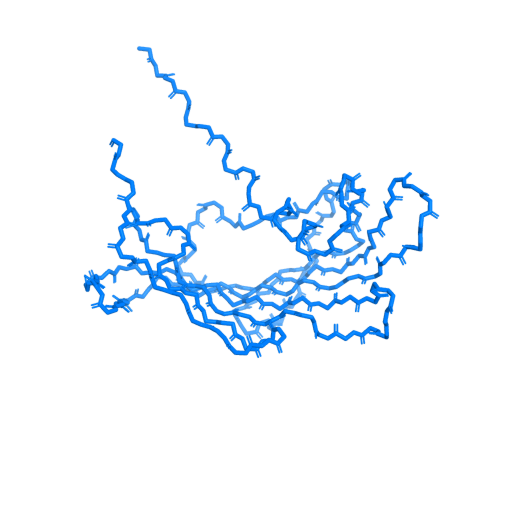PRO A 1 91 ? -6.769 -7.963 11.217 1.00 92.81 91 PRO A N 1
ATOM 663 C CA . PRO A 1 91 ? -7.645 -7.002 11.871 1.00 92.81 91 PRO A CA 1
ATOM 664 C C . PRO A 1 91 ? -7.065 -6.439 13.173 1.00 92.81 91 PRO A C 1
ATOM 666 O O . PRO A 1 91 ? -6.645 -7.199 14.045 1.00 92.81 91 PRO A O 1
ATOM 669 N N . HIS A 1 92 ? -7.106 -5.118 13.333 1.00 94.00 92 HIS A N 1
ATOM 670 C CA . HIS A 1 92 ? -6.688 -4.427 14.551 1.00 94.00 92 HIS A CA 1
ATOM 671 C C . HIS A 1 92 ? -7.589 -3.218 14.857 1.00 94.00 92 HIS A C 1
ATOM 673 O O . HIS A 1 92 ? -8.258 -2.696 13.957 1.00 94.00 92 HIS A O 1
ATOM 679 N N . PRO A 1 93 ? -7.626 -2.747 16.117 1.00 95.31 93 PRO A N 1
ATOM 680 C CA . PRO A 1 93 ? -8.271 -1.485 16.454 1.00 95.31 93 PRO A CA 1
ATOM 681 C C . PRO A 1 93 ? -7.617 -0.315 15.714 1.00 95.31 93 PRO A C 1
ATOM 683 O O . PRO A 1 93 ? -6.393 -0.253 15.597 1.00 95.31 93 PRO A O 1
ATOM 686 N N . CYS A 1 94 ? -8.429 0.621 15.237 1.00 94.88 94 CYS A N 1
ATOM 687 C CA . CYS A 1 94 ? -7.981 1.815 14.523 1.00 94.88 94 CYS A CA 1
ATOM 688 C C . CYS A 1 94 ? -8.927 2.991 14.792 1.00 94.88 94 CYS A C 1
ATOM 690 O O . CYS A 1 94 ? -10.049 2.839 15.290 1.00 94.88 94 CYS A O 1
ATOM 692 N N . SER A 1 95 ? -8.466 4.198 14.488 1.00 96.38 95 SER A N 1
ATOM 693 C CA . SER A 1 95 ? -9.247 5.431 14.570 1.00 96.38 95 SER A CA 1
ATOM 694 C C . SER A 1 95 ? -8.644 6.471 13.635 1.00 96.38 95 SER A C 1
ATOM 696 O O . SER A 1 95 ? -7.451 6.431 13.344 1.00 96.38 95 SER A O 1
ATOM 698 N N . ASN A 1 96 ? -9.461 7.421 13.204 1.00 95.62 96 ASN A N 1
ATOM 699 C CA . ASN A 1 96 ? -9.013 8.617 12.506 1.00 95.62 96 ASN A CA 1
ATOM 700 C C . ASN A 1 96 ? -9.546 9.867 13.246 1.00 95.62 96 ASN A C 1
ATOM 702 O O . ASN A 1 96 ? -10.246 9.721 14.252 1.00 95.62 96 ASN A O 1
ATOM 706 N N . PRO A 1 97 ? -9.242 11.099 12.796 1.00 97.25 97 PRO A N 1
ATOM 707 C CA . PRO A 1 97 ? -9.690 12.320 13.476 1.00 97.25 97 PRO A CA 1
ATOM 708 C C . PRO A 1 97 ? -11.214 12.498 13.611 1.00 97.25 97 PRO A C 1
ATOM 710 O O . PRO A 1 97 ? -11.657 13.359 14.369 1.00 97.25 97 PRO A O 1
ATOM 713 N N . TYR A 1 98 ? -12.018 11.730 12.872 1.00 96.12 98 TYR A N 1
ATOM 714 C CA . TYR A 1 98 ? -13.474 11.878 12.791 1.00 96.12 98 TYR A CA 1
ATOM 715 C C . TYR A 1 98 ? -14.245 10.655 13.300 1.00 96.12 98 TYR A C 1
ATOM 717 O O . TYR A 1 98 ? -15.393 10.786 13.717 1.00 96.12 98 TYR A O 1
ATOM 725 N N . LEU A 1 99 ? -13.639 9.470 13.245 1.00 94.50 99 LEU A N 1
ATOM 726 C CA . LEU A 1 99 ? -14.277 8.184 13.496 1.00 94.50 99 LEU A CA 1
ATOM 727 C C . LEU A 1 99 ? -13.361 7.337 14.379 1.00 94.50 99 LEU A C 1
ATOM 729 O O . LEU A 1 99 ? -12.221 7.036 14.018 1.00 94.50 99 LEU A O 1
ATOM 733 N N . THR A 1 100 ? -13.869 6.934 15.539 1.00 95.94 100 THR A N 1
ATOM 734 C CA . THR A 1 100 ? -13.119 6.167 16.539 1.00 95.94 100 THR A CA 1
ATOM 735 C C . THR A 1 100 ? -13.717 4.779 16.753 1.00 95.94 100 THR A C 1
ATOM 737 O O . THR A 1 100 ? -14.822 4.485 16.290 1.00 95.94 100 THR A O 1
ATOM 740 N N . GLY A 1 101 ? -12.968 3.899 17.425 1.00 94.44 101 GLY A N 1
ATOM 741 C CA . GLY A 1 101 ? -13.457 2.574 17.828 1.00 94.44 101 GLY A CA 1
ATOM 742 C C . GLY A 1 101 ? -13.701 1.610 16.665 1.00 94.44 101 GLY A C 1
ATOM 743 O O . GLY A 1 101 ? -14.566 0.741 16.754 1.00 94.44 101 GLY A O 1
ATOM 744 N N . GLN A 1 102 ? -12.971 1.774 15.563 1.00 94.69 102 GLN A N 1
ATOM 745 C CA . GLN A 1 102 ? -13.127 0.942 14.377 1.00 94.69 102 GLN A CA 1
ATOM 746 C C . GLN A 1 102 ? -12.213 -0.282 14.437 1.00 94.69 102 GLN A C 1
ATOM 748 O O . GLN A 1 102 ? -11.214 -0.312 15.156 1.00 94.69 102 GLN A O 1
ATOM 753 N N . THR A 1 103 ? -12.561 -1.306 13.660 1.00 94.00 103 THR A N 1
ATOM 754 C CA . THR A 1 103 ? -11.662 -2.424 13.354 1.00 94.00 103 THR A CA 1
ATOM 755 C C . THR A 1 103 ? -11.236 -2.308 11.899 1.00 94.00 103 THR A C 1
ATOM 757 O O . THR A 1 103 ? -12.087 -2.356 11.002 1.00 94.00 103 THR A O 1
ATOM 760 N N . CYS A 1 104 ? -9.932 -2.172 11.682 1.00 92.94 104 CYS A N 1
ATOM 761 C CA . CYS A 1 104 ? -9.331 -2.034 10.367 1.00 92.94 104 CYS A CA 1
ATOM 762 C C . CYS A 1 104 ? -8.510 -3.257 9.996 1.00 92.94 104 CYS A C 1
ATOM 764 O O . CYS A 1 104 ? -7.981 -3.946 10.863 1.00 92.94 104 CYS A O 1
ATOM 766 N N . ILE A 1 105 ? -8.353 -3.469 8.696 1.00 92.81 105 ILE A N 1
ATOM 767 C CA . ILE A 1 105 ? -7.158 -4.115 8.155 1.00 92.81 105 ILE A CA 1
ATOM 768 C C . ILE A 1 105 ? -6.246 -3.055 7.557 1.00 92.81 105 ILE A C 1
ATOM 770 O O . ILE A 1 105 ? -6.731 -2.063 7.009 1.00 92.81 105 ILE A O 1
ATOM 774 N N . THR A 1 106 ? -4.941 -3.291 7.631 1.00 93.19 106 THR A N 1
ATOM 775 C CA . THR A 1 106 ? -3.949 -2.419 7.003 1.00 93.19 106 THR A CA 1
ATOM 776 C C . THR A 1 106 ? -3.399 -3.075 5.749 1.00 93.19 106 THR A C 1
ATOM 778 O O . THR A 1 106 ? -2.978 -4.231 5.771 1.00 93.19 106 THR A O 1
ATOM 781 N N . GLN A 1 107 ? -3.369 -2.309 4.668 1.00 92.69 107 GLN A N 1
ATOM 782 C CA . GLN A 1 107 ? -2.635 -2.607 3.455 1.00 92.69 107 GLN A CA 1
ATOM 783 C C . GLN A 1 107 ? -1.440 -1.656 3.367 1.00 92.69 107 GLN A C 1
ATOM 785 O O . GLN A 1 107 ? -1.607 -0.440 3.332 1.00 92.69 107 GLN A O 1
ATOM 790 N N . PHE A 1 108 ? -0.233 -2.200 3.299 1.00 94.12 108 PHE A N 1
ATOM 791 C CA . PHE A 1 108 ? 0.956 -1.462 2.894 1.00 94.12 108 PHE A CA 1
ATOM 792 C C . PHE A 1 108 ? 1.279 -1.816 1.446 1.00 94.12 108 PHE A C 1
ATOM 794 O O . PHE A 1 108 ? 1.382 -2.992 1.108 1.00 94.12 108 PHE A O 1
ATOM 801 N N . GLU A 1 109 ? 1.430 -0.815 0.593 1.00 93.38 109 GLU A N 1
ATOM 802 C CA . GLU A 1 109 ? 1.628 -0.989 -0.841 1.00 93.38 109 GLU A CA 1
ATOM 803 C C . GLU A 1 109 ? 2.858 -0.226 -1.310 1.00 93.38 109 GLU A C 1
ATOM 805 O O . GLU A 1 109 ? 3.070 0.931 -0.936 1.00 93.38 109 GLU A O 1
ATOM 810 N N . GLN A 1 110 ? 3.634 -0.875 -2.172 1.00 95.56 110 GLN A N 1
ATOM 811 C CA . GLN A 1 110 ? 4.724 -0.258 -2.904 1.00 95.56 110 GLN A CA 1
ATOM 812 C C . GLN A 1 110 ? 4.652 -0.613 -4.387 1.00 95.56 110 GLN A C 1
ATOM 814 O O . GLN A 1 110 ? 4.375 -1.758 -4.750 1.00 95.56 110 GLN A O 1
ATOM 819 N N . TRP A 1 111 ? 4.943 0.373 -5.231 1.00 95.06 111 TRP A N 1
ATOM 820 C CA . TRP A 1 111 ? 4.966 0.231 -6.682 1.00 95.06 111 TRP A CA 1
ATOM 821 C C . TRP A 1 111 ? 6.285 0.745 -7.244 1.00 95.06 111 TRP A C 1
ATOM 823 O O . TRP A 1 111 ? 6.702 1.860 -6.926 1.00 95.06 111 TRP A O 1
ATOM 833 N N . TRP A 1 112 ? 6.913 -0.046 -8.105 1.00 96.00 112 TRP A N 1
ATOM 834 C CA . TRP A 1 112 ? 8.084 0.336 -8.884 1.00 96.00 112 TRP A CA 1
ATOM 835 C C . TRP A 1 112 ? 7.769 0.163 -10.358 1.00 96.00 112 TRP A C 1
ATOM 837 O O . TRP A 1 112 ? 7.150 -0.833 -10.728 1.00 96.00 112 TRP A O 1
ATOM 847 N N . ASP A 1 113 ? 8.258 1.072 -11.190 1.00 93.94 113 ASP A N 1
ATOM 848 C CA . ASP A 1 113 ? 8.254 0.889 -12.636 1.00 93.94 113 ASP A CA 1
ATOM 849 C C . ASP A 1 113 ? 9.392 1.666 -13.318 1.00 93.94 113 ASP A C 1
ATOM 851 O O . ASP A 1 113 ? 10.185 2.334 -12.644 1.00 93.94 113 ASP A O 1
ATOM 855 N N . ASP A 1 114 ? 9.514 1.507 -14.638 1.00 93.44 114 ASP A N 1
ATOM 856 C CA . ASP A 1 114 ? 10.450 2.216 -15.521 1.00 93.44 114 ASP A CA 1
ATOM 857 C C . ASP A 1 114 ? 9.743 3.038 -16.625 1.00 93.44 114 ASP A C 1
ATOM 859 O O . ASP A 1 114 ? 10.262 3.205 -17.735 1.00 93.44 114 ASP A O 1
ATOM 863 N N . ASN A 1 115 ? 8.545 3.569 -16.349 1.00 88.69 115 ASN A N 1
ATOM 864 C CA . ASN A 1 115 ? 7.752 4.287 -17.346 1.00 88.69 115 ASN A CA 1
ATOM 865 C C . ASN A 1 115 ? 8.340 5.669 -17.684 1.00 88.69 115 ASN A C 1
ATOM 867 O O . ASN A 1 115 ? 8.013 6.676 -17.065 1.00 88.69 115 ASN A O 1
ATOM 871 N N . GLN A 1 116 ? 9.175 5.732 -18.726 1.00 88.88 116 GLN A N 1
ATOM 872 C CA . GLN A 1 116 ? 9.879 6.954 -19.159 1.00 88.88 116 GLN A CA 1
ATOM 873 C C . GLN A 1 116 ? 10.885 7.491 -18.122 1.00 88.88 116 GLN A C 1
ATOM 875 O O . GLN A 1 116 ? 11.286 8.652 -18.171 1.00 88.88 116 GLN A O 1
ATOM 880 N N . HIS A 1 117 ? 11.341 6.633 -17.211 1.00 90.06 117 HIS A N 1
ATOM 881 C CA . HIS A 1 117 ? 12.378 6.924 -16.223 1.00 90.06 117 HIS A CA 1
ATOM 882 C C . HIS A 1 117 ? 13.119 5.635 -15.825 1.00 90.06 117 HIS A C 1
ATOM 884 O O . HIS A 1 117 ? 12.645 4.538 -16.119 1.00 90.06 117 HIS A O 1
ATOM 890 N N . PRO A 1 118 ? 14.283 5.715 -15.149 1.00 95.31 118 PRO A N 1
ATOM 891 C CA . PRO A 1 118 ? 14.932 4.533 -14.591 1.00 95.31 118 PRO A CA 1
ATOM 892 C C . PRO A 1 118 ? 14.021 3.783 -13.615 1.00 95.31 118 PRO A C 1
ATOM 894 O O . PRO A 1 118 ? 13.233 4.399 -12.888 1.00 95.31 118 PRO A O 1
ATOM 897 N N . TYR A 1 119 ? 14.176 2.458 -13.565 1.00 95.50 119 TYR A N 1
ATOM 898 C CA . TYR A 1 119 ? 13.390 1.605 -12.679 1.00 95.50 119 TYR A CA 1
ATOM 899 C C . TYR A 1 119 ? 13.546 2.033 -11.216 1.00 95.50 119 TYR A C 1
ATOM 901 O O . TYR A 1 119 ? 14.633 1.931 -10.642 1.00 95.50 119 TYR A O 1
ATOM 909 N N . SER A 1 120 ? 12.473 2.538 -10.615 1.00 97.00 120 SER A N 1
ATOM 910 C CA . SER A 1 120 ? 12.516 3.128 -9.273 1.00 97.00 120 SER A CA 1
ATOM 911 C C . SER A 1 120 ? 11.146 3.118 -8.595 1.00 97.00 120 SER A C 1
ATOM 913 O O . SER A 1 120 ? 10.123 2.902 -9.241 1.00 97.00 120 SER A O 1
ATOM 915 N N . LEU A 1 121 ? 11.137 3.301 -7.271 1.00 96.88 121 LEU A N 1
ATOM 916 C CA . LEU A 1 121 ? 9.922 3.333 -6.453 1.00 96.88 121 LEU A CA 1
ATOM 917 C C . LEU A 1 121 ? 9.085 4.569 -6.810 1.00 96.88 121 LEU A C 1
ATOM 919 O O . LEU A 1 121 ? 9.549 5.689 -6.617 1.00 96.88 121 LEU A O 1
ATOM 923 N N . GLN A 1 122 ? 7.854 4.355 -7.269 1.00 95.81 122 GLN A N 1
ATOM 924 C CA . GLN A 1 122 ? 6.913 5.409 -7.665 1.00 95.81 122 GLN A CA 1
ATOM 925 C C . GLN A 1 122 ? 5.801 5.637 -6.641 1.00 95.81 122 GLN A C 1
ATOM 927 O O . GLN A 1 122 ? 5.276 6.742 -6.532 1.00 95.81 122 GLN A O 1
ATOM 932 N N . LEU A 1 123 ? 5.443 4.611 -5.867 1.00 95.75 123 LEU A N 1
ATOM 933 C CA . LEU A 1 123 ? 4.410 4.705 -4.838 1.00 95.75 123 LEU A CA 1
ATOM 934 C C . LEU A 1 123 ? 4.843 3.942 -3.597 1.00 95.75 123 LEU A C 1
ATOM 936 O O . LEU A 1 123 ? 5.330 2.820 -3.690 1.00 95.75 123 LEU A O 1
ATOM 940 N N . SER A 1 124 ? 4.609 4.533 -2.434 1.00 97.00 124 SER A N 1
ATOM 941 C CA . SER A 1 124 ? 4.692 3.856 -1.144 1.00 97.00 124 SER A CA 1
ATOM 942 C C . SER A 1 124 ? 3.615 4.440 -0.253 1.00 97.00 124 SER A C 1
ATOM 944 O O . SER A 1 124 ? 3.610 5.649 -0.009 1.00 97.00 124 SER A O 1
ATOM 946 N N . ARG A 1 125 ? 2.687 3.605 0.209 1.00 95.94 125 ARG A N 1
ATOM 947 C CA . ARG A 1 125 ? 1.564 4.053 1.033 1.00 95.94 125 ARG A CA 1
ATOM 948 C C . ARG A 1 125 ? 1.069 2.983 1.994 1.00 95.94 125 ARG A C 1
ATOM 950 O O . ARG A 1 125 ? 1.175 1.790 1.725 1.00 95.94 125 ARG A O 1
ATOM 957 N N . THR A 1 126 ? 0.462 3.443 3.076 1.00 96.19 126 THR A N 1
ATOM 958 C CA . THR A 1 126 ? -0.301 2.641 4.028 1.00 96.19 126 THR A CA 1
ATOM 959 C C . THR A 1 126 ? -1.759 3.070 3.954 1.00 96.19 126 THR A C 1
ATOM 961 O O . THR A 1 126 ? -2.066 4.256 4.077 1.00 96.19 126 THR A O 1
ATOM 964 N N . ILE A 1 127 ? -2.654 2.113 3.747 1.00 94.94 127 ILE A N 1
ATOM 965 C CA . ILE A 1 127 ? -4.098 2.316 3.701 1.00 94.94 127 ILE A CA 1
ATOM 966 C C . ILE A 1 127 ? -4.729 1.465 4.793 1.00 94.94 127 ILE A C 1
ATOM 968 O O . ILE A 1 127 ? -4.483 0.261 4.864 1.00 94.94 127 ILE A O 1
ATOM 972 N N . GLU A 1 128 ? -5.580 2.071 5.610 1.00 94.75 128 GLU A N 1
ATOM 973 C CA . GLU A 1 128 ? -6.459 1.327 6.503 1.00 94.75 128 GLU A CA 1
ATOM 974 C C . GLU A 1 128 ? -7.856 1.226 5.895 1.00 94.75 128 GLU A C 1
ATOM 976 O O . GLU A 1 128 ? -8.429 2.203 5.400 1.00 94.75 128 GLU A O 1
ATOM 981 N N . LEU A 1 129 ? -8.420 0.024 5.956 1.00 92.38 129 LEU A N 1
ATOM 982 C CA . LEU A 1 129 ? -9.771 -0.279 5.515 1.00 92.38 129 LEU A CA 1
ATOM 983 C C . LEU A 1 129 ? -10.590 -0.643 6.749 1.00 92.38 129 LEU A C 1
ATOM 985 O O . LEU A 1 129 ? -10.376 -1.701 7.343 1.00 92.38 129 LEU A O 1
ATOM 989 N N . ALA A 1 130 ? -11.532 0.218 7.130 1.00 91.88 130 ALA A N 1
ATOM 990 C CA . ALA A 1 130 ? -12.412 -0.031 8.265 1.00 91.88 130 ALA A CA 1
ATOM 991 C C . ALA A 1 130 ? -13.678 -0.778 7.828 1.00 91.88 130 ALA A C 1
ATOM 993 O O . ALA A 1 130 ? -14.302 -0.468 6.806 1.00 91.88 130 ALA A O 1
ATOM 994 N N . ARG A 1 131 ? -14.081 -1.768 8.631 1.00 86.19 131 ARG A N 1
ATOM 995 C CA . ARG A 1 131 ? -15.280 -2.577 8.374 1.00 86.19 131 ARG A CA 1
ATOM 996 C C . ARG A 1 131 ? -16.514 -1.682 8.215 1.00 86.19 131 ARG A C 1
ATOM 998 O O . ARG A 1 131 ? -16.902 -0.989 9.143 1.00 86.19 131 ARG A O 1
ATOM 1005 N N . GLY A 1 132 ? -17.155 -1.750 7.047 1.00 84.44 132 GLY A N 1
ATOM 1006 C CA . GLY A 1 132 ? -18.387 -1.007 6.756 1.00 84.44 132 GLY A CA 1
ATOM 1007 C C . GLY A 1 132 ? -18.197 0.475 6.411 1.00 84.44 132 GLY A C 1
ATOM 1008 O O . GLY A 1 132 ? -19.182 1.125 6.086 1.00 84.44 132 GLY A O 1
ATOM 1009 N N . LEU A 1 133 ? -16.965 0.999 6.427 1.00 87.56 133 LEU A N 1
ATOM 1010 C CA . LEU A 1 133 ? -16.679 2.423 6.179 1.00 87.56 133 LEU A CA 1
ATOM 1011 C C . LEU A 1 133 ? -15.927 2.685 4.862 1.00 87.56 133 LEU A C 1
ATOM 1013 O O . LEU A 1 133 ? -15.662 3.833 4.512 1.00 87.56 133 LEU A O 1
ATOM 1017 N N . GLY A 1 134 ? -15.608 1.629 4.108 1.00 81.25 134 GLY A N 1
ATOM 1018 C CA . GLY A 1 134 ? -14.957 1.711 2.800 1.00 81.25 134 GLY A CA 1
ATOM 1019 C C . GLY A 1 134 ? -13.439 1.504 2.836 1.00 81.25 134 GLY A C 1
ATOM 1020 O O . GLY A 1 134 ? -12.842 1.237 3.877 1.00 81.25 134 GLY A O 1
ATOM 1021 N N . MET A 1 135 ? -12.815 1.588 1.655 1.00 79.00 135 MET A N 1
ATOM 1022 C CA . MET A 1 135 ? -11.413 1.191 1.445 1.00 79.00 135 MET A CA 1
ATOM 1023 C C . MET A 1 135 ? -10.371 2.275 1.768 1.00 79.00 135 MET A C 1
ATOM 1025 O O . MET A 1 135 ? -9.190 2.044 1.562 1.00 79.00 135 MET A O 1
ATOM 1029 N N . ALA A 1 136 ? -10.780 3.460 2.218 1.00 85.31 136 ALA A N 1
ATOM 1030 C CA . ALA A 1 136 ? -9.876 4.591 2.447 1.00 85.31 136 ALA A CA 1
ATOM 1031 C C . ALA A 1 136 ? -10.144 5.244 3.808 1.00 85.31 136 ALA A C 1
ATOM 1033 O O . ALA A 1 136 ? -10.301 6.460 3.893 1.00 85.31 136 ALA A O 1
ATOM 1034 N N . PHE A 1 137 ? -10.251 4.432 4.867 1.00 94.69 137 PHE A N 1
ATOM 1035 C CA . PHE A 1 137 ? -10.515 4.929 6.221 1.00 94.69 137 PHE A CA 1
ATOM 1036 C C . PHE A 1 137 ? -9.400 5.870 6.692 1.00 94.69 137 PHE A C 1
ATOM 1038 O O . PHE A 1 137 ? -9.677 6.975 7.169 1.00 94.69 137 PHE A O 1
ATOM 1045 N N . THR A 1 138 ? -8.156 5.455 6.456 1.00 96.25 138 THR A N 1
ATOM 1046 C CA . THR A 1 138 ? -6.982 6.326 6.425 1.00 96.25 138 THR A CA 1
ATOM 1047 C C . THR A 1 138 ? -6.136 5.978 5.203 1.00 96.25 138 THR A C 1
ATOM 1049 O O . THR A 1 138 ? -6.113 4.838 4.737 1.00 96.25 138 THR A O 1
ATOM 1052 N N . ASN A 1 139 ? -5.448 6.972 4.652 1.00 96.12 139 ASN A N 1
ATOM 1053 C CA . ASN A 1 139 ? -4.425 6.791 3.631 1.00 96.12 139 ASN A CA 1
ATOM 1054 C C . ASN A 1 139 ? -3.237 7.683 3.987 1.00 96.12 139 ASN A C 1
ATOM 1056 O O . ASN A 1 139 ? -3.409 8.873 4.267 1.00 96.12 139 ASN A O 1
ATOM 1060 N N . ARG A 1 140 ? -2.051 7.086 4.034 1.00 96.88 140 ARG A N 1
ATOM 1061 C CA . ARG A 1 140 ? -0.776 7.723 4.354 1.00 96.88 140 ARG A CA 1
ATOM 1062 C C . ARG A 1 140 ? 0.203 7.367 3.251 1.00 96.88 140 ARG A C 1
ATOM 1064 O O . ARG A 1 140 ? 0.671 6.237 3.180 1.00 96.88 140 ARG A O 1
ATOM 1071 N N . THR A 1 141 ? 0.494 8.314 2.376 1.00 95.62 141 THR A N 1
ATOM 1072 C CA . THR A 1 141 ? 1.437 8.133 1.271 1.00 95.62 141 THR A CA 1
ATOM 1073 C C . THR A 1 141 ? 2.767 8.775 1.641 1.00 95.62 141 THR A C 1
ATOM 1075 O O . THR A 1 141 ? 2.779 9.880 2.173 1.00 95.62 141 THR A O 1
ATOM 1078 N N . THR A 1 142 ? 3.881 8.095 1.375 1.00 97.00 142 THR A N 1
ATOM 1079 C CA . THR A 1 142 ? 5.246 8.603 1.597 1.00 97.00 142 THR A CA 1
ATOM 1080 C C . THR A 1 142 ? 5.997 8.885 0.297 1.00 97.00 142 THR A C 1
ATOM 1082 O O . THR A 1 142 ? 6.893 9.723 0.293 1.00 97.00 142 THR A O 1
ATOM 1085 N N . VAL A 1 143 ? 5.619 8.226 -0.803 1.00 94.62 143 VAL A N 1
ATOM 1086 C CA . VAL A 1 143 ? 6.179 8.414 -2.154 1.00 94.62 143 VAL A CA 1
ATOM 1087 C C . VAL A 1 143 ? 5.019 8.536 -3.147 1.00 94.62 143 VAL A C 1
ATOM 1089 O O . VAL A 1 143 ? 4.076 7.755 -3.019 1.00 94.62 143 VAL A O 1
ATOM 1092 N N . PRO A 1 144 ? 5.058 9.469 -4.118 1.00 92.81 144 PRO A N 1
ATOM 1093 C CA . PRO A 1 144 ? 6.179 10.367 -4.431 1.00 92.81 144 PRO A CA 1
ATOM 1094 C C . PRO A 1 144 ? 6.270 11.587 -3.510 1.00 92.81 144 PRO A C 1
ATOM 1096 O O . PRO A 1 144 ? 7.354 12.125 -3.309 1.00 92.81 144 PRO A O 1
ATOM 1099 N N . VAL A 1 145 ? 5.149 12.005 -2.921 1.00 94.19 145 VAL A N 1
ATOM 1100 C CA . VAL A 1 145 ? 5.076 13.150 -2.011 1.00 94.19 145 VAL A CA 1
ATOM 1101 C C . VAL A 1 145 ? 4.300 12.737 -0.762 1.00 94.19 145 VAL A C 1
ATOM 1103 O O . VAL A 1 145 ? 3.218 12.152 -0.897 1.00 94.19 145 VAL A O 1
ATOM 1106 N N . PRO A 1 146 ? 4.810 13.047 0.446 1.00 96.50 146 PRO A N 1
ATOM 1107 C CA . PRO A 1 146 ? 4.082 12.809 1.679 1.00 96.50 146 PRO A CA 1
ATOM 1108 C C . PRO A 1 146 ? 2.687 13.438 1.649 1.00 96.50 146 PRO A C 1
ATOM 1110 O O . PRO A 1 146 ? 2.543 14.644 1.454 1.00 96.50 146 PRO A O 1
ATOM 1113 N N . SER A 1 147 ? 1.653 12.624 1.841 1.00 96.12 147 SER A N 1
ATOM 1114 C CA . SER A 1 147 ? 0.268 13.095 1.902 1.00 96.12 147 SER A CA 1
ATOM 1115 C C . SER A 1 147 ? -0.594 12.188 2.768 1.00 96.12 147 SER A C 1
ATOM 1117 O O . SER A 1 147 ? -0.344 10.988 2.890 1.00 96.12 147 SER A O 1
ATOM 1119 N N . ASN A 1 148 ? -1.622 12.782 3.374 1.00 95.50 148 ASN A N 1
ATOM 1120 C CA . ASN A 1 148 ? -2.527 12.107 4.292 1.00 95.50 148 ASN A CA 1
ATOM 1121 C C . ASN A 1 148 ? -3.974 12.402 3.895 1.00 95.50 148 ASN A C 1
ATOM 1123 O O . ASN A 1 148 ? -4.315 13.548 3.605 1.00 95.50 148 ASN A O 1
ATOM 1127 N N . ALA A 1 149 ? -4.823 11.380 3.926 1.00 94.88 149 ALA A N 1
ATOM 1128 C CA . ALA A 1 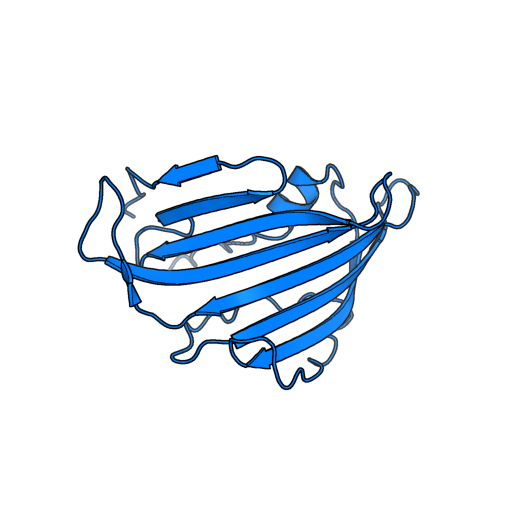149 ? -6.264 11.519 3.774 1.00 94.88 149 ALA A CA 1
ATOM 1129 C C . ALA A 1 149 ? -6.994 10.694 4.840 1.00 94.88 149 ALA A C 1
ATOM 1131 O O . ALA A 1 149 ? -6.604 9.561 5.127 1.00 94.88 149 ALA A O 1
ATOM 1132 N N . ASP A 1 150 ? -8.055 11.266 5.407 1.00 96.31 150 ASP A N 1
ATOM 1133 C CA . ASP A 1 150 ? -8.881 10.650 6.446 1.00 96.31 150 ASP A CA 1
ATOM 1134 C C . ASP A 1 150 ? -10.349 10.670 6.038 1.00 96.31 150 ASP A C 1
ATOM 1136 O O . ASP A 1 150 ? -10.898 11.721 5.691 1.00 96.31 150 ASP A O 1
ATOM 1140 N N . ALA A 1 151 ? -11.002 9.509 6.093 1.00 93.31 151 ALA A N 1
ATOM 1141 C CA . ALA A 1 151 ? -12.425 9.421 5.810 1.00 93.31 151 ALA A CA 1
ATOM 1142 C C . ALA A 1 151 ? -13.231 10.134 6.901 1.00 93.31 151 ALA A C 1
ATOM 1144 O O . ALA A 1 151 ? -13.192 9.759 8.073 1.00 93.31 151 ALA A O 1
ATOM 1145 N N . ARG A 1 152 ? -14.007 11.142 6.498 1.00 94.19 152 ARG A N 1
ATOM 1146 C CA . ARG A 1 152 ? -14.942 11.847 7.385 1.00 94.19 152 ARG A CA 1
ATOM 1147 C C . ARG A 1 152 ? -16.385 11.379 7.226 1.00 94.19 152 ARG A C 1
ATOM 1149 O O . ARG A 1 152 ? -17.118 11.304 8.205 1.00 94.19 152 ARG A O 1
ATOM 1156 N N . TYR A 1 153 ? -16.784 11.082 5.994 1.00 89.19 153 TYR A N 1
ATOM 1157 C CA . TYR A 1 153 ? -18.133 10.657 5.634 1.00 89.19 153 TYR A CA 1
ATOM 1158 C C . TYR A 1 153 ? -18.058 9.355 4.848 1.00 89.19 153 TYR A C 1
ATOM 1160 O O . TYR A 1 153 ? -17.097 9.124 4.113 1.00 89.19 153 TYR A O 1
ATOM 1168 N N . TYR A 1 154 ? -19.078 8.522 4.995 1.00 85.44 154 TYR A N 1
ATOM 1169 C CA . TYR A 1 154 ? -19.185 7.248 4.305 1.00 85.44 154 TYR A CA 1
ATOM 1170 C C . TYR A 1 154 ? -20.627 7.028 3.858 1.00 85.44 154 TYR A C 1
ATOM 1172 O O . TYR A 1 154 ? -21.574 7.558 4.442 1.00 85.44 154 TYR A O 1
ATOM 1180 N N . TRP A 1 155 ? -20.775 6.290 2.765 1.00 75.88 155 TRP A N 1
ATOM 1181 C CA . TRP A 1 155 ? -22.078 5.995 2.195 1.00 75.88 155 TRP A CA 1
ATOM 1182 C C . TRP A 1 155 ? -22.761 4.907 3.017 1.00 75.88 155 TRP A C 1
ATOM 1184 O O . TRP A 1 155 ? -22.213 3.819 3.195 1.00 75.88 155 TRP A O 1
ATOM 1194 N N . HIS A 1 156 ? -23.963 5.213 3.491 1.00 69.31 156 HIS A N 1
ATOM 1195 C CA . HIS A 1 156 ? -24.888 4.233 4.040 1.00 69.31 156 HIS A CA 1
ATOM 1196 C C . HIS A 1 156 ? -25.857 3.824 2.927 1.00 69.31 156 HIS A C 1
ATOM 1198 O O . HIS A 1 156 ? -26.438 4.698 2.281 1.00 69.31 156 HIS A O 1
ATOM 1204 N N . TYR A 1 157 ? -26.000 2.518 2.696 1.00 60.22 157 TYR A N 1
ATOM 1205 C CA . TYR A 1 157 ? -26.956 1.936 1.748 1.00 60.22 157 TYR A CA 1
ATOM 1206 C C . TYR A 1 157 ? -28.013 1.140 2.505 1.00 60.22 157 TYR A C 1
ATOM 1208 O O . TYR A 1 157 ? -27.622 0.463 3.486 1.00 60.22 157 TYR A O 1
#

Sequence (157 aa):
MRTKPALLTATLAAVLTVAGLGTAASADTSGAKADADCANMKDIPSANGRQHYVQWNIPTTGYCLDATGTIKPPNGSTTVKFRHLQKWLPPHPCSNPYLTGQTCITQFEQWWDDNQHPYSLQLSRTIELARGLGMAFTNRTTVPVPSNADARYYWHY

Foldseek 3Di:
DDDDPDDPPPDVVVVCVVVVQPPWDWFFPWKWKAFLVRPPTDTDPCPRRDDDDDDPDQDQGKMKMKTWTWTQRPVRDDIKTKIKIKIKGHWDADDDPAGHRFIWIKIWIWMWMQSVHPTDTAWTKIAIATVPAGGHCKIFTVPPHTDIDHDNDGDDD

Secondary structure (DSSP, 8-state):
--PPPP----SHHHHHHHTT--S-EEEEEEEEEEETTS-S-EEEPPBTTB-----SS--SS-EEEEEEEEEE-TTSPPPEEEEEEEEEPPPEEE--SS--SEEEEEEEEEEEE-TTS-SEEEEEEEEEEETTTEEEEEEEEEESS-EEEE-------